Protein AF-A0A7C2TSN5-F1 (afdb_monomer_lite)

Sequence (130 aa):
MASEKLATAYLLKGRTDIKYVRSTPQTLTRYLLYLSRNKRLQEIMGMVAMPLRSHIQQILPLAYEIEKLAPALAGDGPNPEYPWEAPKGIFNVPVTHEFTVVKVLRQPQGHNFIKLIRLALKNFDVLHTK

Secondary structure (DSSP, 8-state):
-HHHHHHHHHHHHTT--HHHHHH-S-HHHHHHHHHTT-HHHHHHHT--HHHHHHHHHHHHHHHHHHHHTSHHHHTTS--SSS-EEETTTEEE-GGG---HHHHHHTSHHHHHHHHHHHHHHHTHHHHH--

Structure (mmCIF, N/CA/C/O backbone):
data_AF-A0A7C2TSN5-F1
#
_entry.id   AF-A0A7C2TSN5-F1
#
loop_
_atom_site.group_PDB
_atom_site.id
_atom_site.type_symbol
_atom_site.label_atom_id
_atom_site.label_alt_id
_atom_site.label_comp_id
_atom_site.label_asym_id
_atom_site.label_entity_id
_atom_site.label_seq_id
_atom_site.pdbx_PDB_ins_code
_atom_site.Cartn_x
_atom_site.Cartn_y
_atom_site.Cartn_z
_atom_site.occupancy
_atom_site.B_iso_or_equiv
_atom_site.auth_seq_id
_atom_site.auth_comp_id
_atom_site.auth_asym_id
_atom_site.auth_atom_id
_atom_site.pdbx_PDB_model_num
ATOM 1 N N . MET A 1 1 ? -2.987 -3.455 -10.666 1.00 75.75 1 MET A N 1
ATOM 2 C CA . MET A 1 1 ? -2.352 -4.469 -9.772 1.00 75.75 1 MET A CA 1
ATOM 3 C C . MET A 1 1 ? -3.327 -5.090 -8.762 1.00 75.75 1 MET A C 1
ATOM 5 O O . MET A 1 1 ? -4.426 -4.577 -8.597 1.00 75.75 1 MET A O 1
ATOM 9 N N . ALA A 1 2 ? -2.972 -6.184 -8.066 1.00 79.69 2 ALA A N 1
ATOM 10 C CA . ALA A 1 2 ? -3.851 -6.824 -7.063 1.00 79.69 2 ALA A CA 1
ATOM 11 C C . ALA A 1 2 ? -4.150 -5.929 -5.838 1.00 79.69 2 ALA A C 1
ATOM 13 O O . ALA A 1 2 ? -5.296 -5.842 -5.402 1.00 79.69 2 ALA A O 1
ATOM 14 N N . SER A 1 3 ? -3.144 -5.220 -5.317 1.00 80.44 3 SER A N 1
ATOM 15 C CA . SER A 1 3 ? -3.290 -4.271 -4.199 1.00 80.44 3 SER A CA 1
ATOM 16 C C . SER A 1 3 ? -4.182 -3.073 -4.548 1.00 80.44 3 SER A C 1
ATOM 18 O O . SER A 1 3 ? -5.009 -2.648 -3.748 1.00 80.44 3 SER A O 1
ATOM 20 N N . GLU A 1 4 ? -4.068 -2.572 -5.773 1.00 82.31 4 GLU A N 1
ATOM 21 C CA . GLU A 1 4 ? -4.907 -1.505 -6.321 1.00 82.31 4 GLU A CA 1
ATOM 22 C C . GLU A 1 4 ? -6.362 -1.954 -6.532 1.00 82.31 4 GLU A C 1
ATOM 24 O O . GLU A 1 4 ? -7.293 -1.220 -6.198 1.00 82.31 4 GLU A O 1
ATOM 29 N N . LYS A 1 5 ? -6.579 -3.188 -7.019 1.00 84.69 5 LYS A N 1
ATOM 30 C CA . LYS A 1 5 ? -7.920 -3.790 -7.131 1.00 84.69 5 LYS A CA 1
ATOM 31 C C . LYS A 1 5 ? -8.585 -3.920 -5.757 1.00 84.69 5 LYS A C 1
ATOM 33 O O . LYS A 1 5 ? -9.751 -3.562 -5.620 1.00 84.69 5 LYS A O 1
ATOM 38 N N . LEU A 1 6 ? -7.838 -4.363 -4.739 1.00 83.62 6 LEU A N 1
ATOM 39 C CA . LEU A 1 6 ? -8.310 -4.424 -3.350 1.00 83.62 6 LEU A CA 1
ATOM 40 C C . LEU A 1 6 ? -8.740 -3.043 -2.840 1.00 83.62 6 LEU A C 1
ATOM 42 O O . LEU A 1 6 ? -9.846 -2.882 -2.328 1.00 83.62 6 LEU A O 1
ATOM 46 N N . ALA A 1 7 ? -7.869 -2.047 -2.994 1.00 85.31 7 ALA A N 1
ATOM 47 C CA . ALA A 1 7 ? -8.121 -0.692 -2.525 1.00 85.31 7 ALA A CA 1
ATOM 48 C C . ALA A 1 7 ? -9.316 -0.043 -3.241 1.00 85.31 7 ALA A C 1
ATOM 50 O O . ALA A 1 7 ? -10.187 0.545 -2.602 1.00 85.31 7 ALA A O 1
ATOM 51 N N . THR A 1 8 ? -9.402 -0.221 -4.559 1.00 85.44 8 THR A N 1
ATOM 52 C CA . THR A 1 8 ? -10.530 0.219 -5.389 1.00 85.44 8 THR A CA 1
ATOM 53 C C . THR A 1 8 ? -11.837 -0.427 -4.937 1.00 85.44 8 THR A C 1
ATOM 55 O O . THR A 1 8 ? -12.811 0.280 -4.677 1.00 85.44 8 THR A O 1
ATOM 58 N N . ALA A 1 9 ? -11.860 -1.755 -4.773 1.00 85.75 9 ALA A N 1
ATOM 59 C CA . ALA A 1 9 ? -13.033 -2.468 -4.274 1.00 85.75 9 ALA A CA 1
ATOM 60 C C . ALA A 1 9 ? -13.451 -1.948 -2.893 1.00 85.75 9 ALA A C 1
ATOM 62 O O . ALA A 1 9 ? -14.643 -1.765 -2.630 1.00 85.75 9 ALA A O 1
ATOM 63 N N . TYR A 1 10 ? -12.473 -1.637 -2.033 1.00 83.88 10 TYR A N 1
ATOM 64 C CA . TYR A 1 10 ? -12.755 -1.078 -0.723 1.00 83.88 10 TYR A CA 1
ATOM 65 C C . TYR A 1 10 ? -13.428 0.295 -0.810 1.00 83.88 10 TYR A C 1
ATOM 67 O O . TYR A 1 10 ? -14.477 0.511 -0.200 1.00 83.88 10 TYR A O 1
ATOM 75 N N . LEU A 1 11 ? -12.867 1.216 -1.589 1.00 82.88 11 LEU A N 1
ATOM 76 C CA . LEU A 1 11 ? -13.409 2.569 -1.725 1.00 82.88 11 LEU A CA 1
ATOM 77 C C . LEU A 1 11 ? -14.817 2.565 -2.339 1.00 82.88 11 LEU A C 1
ATOM 79 O O . LEU A 1 11 ? -15.697 3.277 -1.847 1.00 82.88 11 LEU A O 1
ATOM 83 N N . LEU A 1 12 ? -15.057 1.725 -3.350 1.00 85.44 12 LEU A N 1
ATOM 84 C CA . LEU A 1 12 ? -16.363 1.605 -4.005 1.00 85.44 12 LEU A CA 1
ATOM 85 C C . LEU A 1 12 ? -17.435 1.041 -3.063 1.00 85.44 12 LEU A C 1
ATOM 87 O O . LEU A 1 12 ? -18.533 1.592 -2.982 1.00 85.44 12 LEU A O 1
ATOM 91 N N . LYS A 1 13 ? -17.118 0.000 -2.281 1.00 83.12 13 LYS A N 1
ATOM 92 C CA . LYS A 1 13 ? -18.056 -0.557 -1.287 1.00 83.12 13 LYS A CA 1
ATOM 93 C C . LYS A 1 13 ? -18.362 0.440 -0.157 1.00 83.12 13 LYS A C 1
ATOM 95 O O . LYS A 1 13 ? -19.466 0.441 0.379 1.00 83.12 13 LYS A O 1
ATOM 100 N N . GLY A 1 14 ? -17.442 1.364 0.133 1.00 73.94 14 GLY A N 1
ATOM 101 C CA . GLY A 1 14 ? -17.657 2.512 1.023 1.00 73.94 14 GLY A CA 1
ATOM 102 C C . GLY A 1 14 ? -18.560 3.627 0.466 1.00 73.94 14 GLY A C 1
ATOM 103 O O . GLY A 1 14 ? -18.693 4.657 1.124 1.00 73.94 14 GLY A O 1
ATOM 104 N N . ARG A 1 15 ? -19.182 3.439 -0.711 1.00 75.56 15 ARG A N 1
ATOM 105 C CA . ARG A 1 15 ? -19.979 4.438 -1.456 1.00 75.56 15 ARG A CA 1
ATOM 106 C C . ARG A 1 15 ? -19.179 5.650 -1.947 1.00 75.56 15 ARG A C 1
ATOM 108 O O . ARG A 1 15 ? -19.748 6.721 -2.146 1.00 75.56 15 ARG A O 1
ATOM 115 N N . THR A 1 16 ? -17.872 5.494 -2.158 1.00 78.62 16 THR A N 1
ATOM 116 C CA . THR A 1 16 ? -17.097 6.510 -2.884 1.00 78.62 16 THR A CA 1
ATOM 117 C C . THR A 1 16 ? -17.547 6.519 -4.344 1.00 78.62 16 THR A C 1
ATOM 119 O O . THR A 1 16 ? -17.738 5.455 -4.933 1.00 78.62 16 THR A O 1
ATOM 122 N N . ASP A 1 17 ? -17.708 7.705 -4.933 1.00 83.25 17 ASP A N 1
ATOM 123 C CA . ASP A 1 17 ? -18.103 7.850 -6.335 1.00 83.25 17 ASP A CA 1
ATOM 124 C C . ASP A 1 17 ? -17.112 7.127 -7.271 1.00 83.25 17 ASP A C 1
ATOM 126 O O . ASP A 1 17 ? -15.895 7.297 -7.175 1.00 83.25 17 ASP A O 1
ATOM 130 N N . ILE A 1 18 ? -17.630 6.314 -8.196 1.00 82.56 18 ILE A N 1
ATOM 131 C CA . ILE A 1 18 ? -16.813 5.524 -9.126 1.00 82.56 18 ILE A CA 1
ATOM 132 C C . ILE A 1 18 ? -15.972 6.385 -10.073 1.00 82.56 18 ILE A C 1
ATOM 134 O O . ILE A 1 18 ? -14.849 6.001 -10.406 1.00 82.56 18 ILE A O 1
ATOM 138 N N . LYS A 1 19 ? -16.477 7.552 -10.493 1.00 82.25 19 LYS A N 1
ATOM 139 C CA . LYS A 1 19 ? -15.723 8.514 -11.304 1.00 82.25 19 LYS A CA 1
ATOM 140 C C . LYS A 1 19 ? -14.551 9.052 -10.499 1.00 82.25 19 LYS A C 1
ATOM 142 O O . LYS A 1 19 ? -13.453 9.125 -11.034 1.00 82.25 19 LYS A O 1
ATOM 147 N N . TYR A 1 20 ? -14.769 9.335 -9.214 1.00 78.75 20 TYR A N 1
ATOM 148 C CA . TYR A 1 20 ? -13.716 9.781 -8.306 1.00 78.75 20 TYR A CA 1
ATOM 149 C C . TYR A 1 20 ? -12.650 8.703 -8.075 1.00 78.75 20 TYR A C 1
ATOM 151 O O . TYR A 1 20 ? -11.460 8.993 -8.148 1.00 78.75 20 TYR A O 1
ATOM 159 N N . VAL A 1 21 ? -13.044 7.447 -7.842 1.00 79.75 21 VAL A N 1
ATOM 160 C CA . VAL A 1 21 ? -12.078 6.348 -7.655 1.00 79.75 21 VAL A CA 1
ATOM 161 C C . VAL A 1 21 ? -11.258 6.105 -8.925 1.00 79.75 21 VAL A C 1
ATOM 163 O O . VAL A 1 21 ? -10.060 5.865 -8.829 1.00 79.75 21 VAL A O 1
ATOM 166 N N . ARG A 1 22 ? -11.871 6.214 -10.112 1.00 76.00 22 ARG A N 1
ATOM 167 C CA . ARG A 1 22 ? -11.178 6.053 -11.402 1.00 76.00 22 ARG A CA 1
ATOM 168 C C . ARG A 1 22 ? -10.234 7.199 -11.744 1.00 76.00 22 ARG A C 1
ATOM 170 O O . ARG A 1 22 ? -9.186 6.952 -12.325 1.00 76.00 22 ARG A O 1
ATOM 177 N N . SER A 1 23 ? -10.616 8.437 -11.439 1.00 73.75 23 SER A N 1
ATOM 178 C CA . SER A 1 23 ? -9.801 9.613 -11.759 1.00 73.75 23 SER A CA 1
ATOM 179 C C . SER A 1 23 ? -8.685 9.857 -10.753 1.00 73.75 23 SER A C 1
ATOM 181 O O . SER A 1 23 ? -7.828 10.707 -10.993 1.00 73.75 23 SER A O 1
ATOM 183 N N . THR A 1 24 ? -8.693 9.142 -9.625 1.00 71.44 24 THR A N 1
ATOM 184 C CA . THR A 1 24 ? -7.713 9.372 -8.581 1.00 71.44 24 THR A CA 1
ATOM 185 C C . THR A 1 24 ? -6.617 8.310 -8.583 1.00 71.44 24 THR A C 1
ATOM 187 O O . THR A 1 24 ? -6.878 7.170 -8.191 1.00 71.44 24 THR A O 1
ATOM 190 N N . PRO A 1 25 ? -5.367 8.682 -8.907 1.00 70.06 25 PRO A N 1
ATOM 191 C CA . PRO A 1 25 ? -4.242 7.829 -8.579 1.00 70.06 25 PRO A CA 1
ATOM 192 C C . PRO A 1 25 ? -4.122 7.682 -7.056 1.00 70.06 25 PRO A C 1
ATOM 194 O O . PRO A 1 25 ? -4.632 8.494 -6.285 1.00 70.06 25 PRO A O 1
ATOM 197 N N . GLN A 1 26 ? -3.380 6.680 -6.609 1.00 78.62 26 GLN A N 1
ATOM 198 C CA . GLN A 1 26 ? -3.053 6.479 -5.196 1.00 78.62 26 GLN A CA 1
ATOM 199 C C . GLN A 1 26 ? -4.142 5.817 -4.320 1.00 78.62 26 GLN A C 1
ATOM 201 O O . GLN A 1 26 ? -4.308 6.143 -3.136 1.00 78.62 26 GLN A O 1
ATOM 206 N N . THR A 1 27 ? -4.936 4.907 -4.892 1.00 85.25 27 THR A N 1
ATOM 207 C CA . THR A 1 27 ? -6.021 4.209 -4.185 1.00 85.25 27 THR A CA 1
ATOM 208 C C . THR A 1 27 ? -5.534 3.365 -3.004 1.00 85.25 27 THR A C 1
ATOM 210 O O . THR A 1 27 ? -6.183 3.385 -1.955 1.00 85.25 27 THR A O 1
ATOM 213 N N . LEU A 1 28 ? -4.394 2.677 -3.105 1.00 89.19 28 LEU A N 1
ATOM 214 C CA . LEU A 1 28 ? -3.808 1.861 -2.036 1.00 89.19 28 LEU A CA 1
ATOM 215 C C . LEU A 1 28 ? -3.382 2.709 -0.839 1.00 89.19 28 LEU A C 1
ATOM 217 O O . LEU A 1 28 ? -3.755 2.404 0.295 1.00 89.19 28 LEU A O 1
ATOM 221 N N . THR A 1 29 ? -2.639 3.789 -1.075 1.00 91.25 29 THR A N 1
ATOM 222 C CA . THR A 1 29 ? -2.188 4.687 -0.001 1.00 91.25 29 THR A CA 1
ATOM 223 C C . THR A 1 29 ? -3.384 5.274 0.755 1.00 91.25 29 THR A C 1
ATOM 225 O O . THR A 1 29 ? -3.426 5.276 1.988 1.00 91.25 29 THR A O 1
ATOM 228 N N . ARG A 1 30 ? -4.421 5.699 0.023 1.00 87.94 30 ARG A N 1
ATOM 229 C CA . ARG A 1 30 ? -5.677 6.197 0.605 1.00 87.94 30 ARG A CA 1
ATOM 230 C C . ARG A 1 30 ? -6.405 5.134 1.402 1.00 87.94 30 ARG A C 1
ATOM 232 O O . ARG A 1 30 ? -6.864 5.410 2.507 1.00 87.94 30 ARG A O 1
ATOM 239 N N . TYR A 1 31 ? -6.493 3.924 0.863 1.00 89.62 31 TYR A N 1
ATOM 240 C CA . TYR A 1 31 ? -7.105 2.805 1.558 1.00 89.62 31 TYR A CA 1
ATOM 241 C C . TYR A 1 31 ? -6.442 2.557 2.922 1.00 89.62 31 TYR A C 1
ATOM 243 O O . TYR A 1 31 ? -7.134 2.479 3.938 1.00 89.62 31 TYR A O 1
ATOM 251 N N . LEU A 1 32 ? -5.109 2.542 2.979 1.00 92.19 32 LEU A N 1
ATOM 252 C CA . LEU A 1 32 ? -4.376 2.405 4.239 1.00 92.19 32 LEU A CA 1
ATOM 253 C C . LEU A 1 32 ? -4.649 3.570 5.202 1.00 92.19 32 LEU A C 1
ATOM 255 O O . LEU A 1 32 ? -4.864 3.353 6.395 1.00 92.19 32 LEU A O 1
ATOM 259 N N . LEU A 1 33 ? -4.718 4.805 4.699 1.00 91.38 33 LEU A N 1
ATOM 260 C CA . LEU A 1 33 ? -5.100 5.961 5.513 1.00 91.38 33 LEU A CA 1
ATOM 261 C C . LEU A 1 33 ? -6.513 5.821 6.098 1.00 91.38 33 LEU A C 1
ATOM 263 O O . LEU A 1 33 ? -6.711 6.157 7.267 1.00 91.38 33 LEU A O 1
ATOM 267 N N . TYR A 1 34 ? -7.477 5.283 5.347 1.00 89.75 34 TYR A N 1
ATOM 268 C CA . TYR A 1 34 ? -8.807 4.971 5.882 1.00 89.75 34 TYR A CA 1
ATOM 269 C C . TYR A 1 34 ? -8.746 3.897 6.970 1.00 89.75 34 TYR A C 1
ATOM 271 O O . TYR A 1 34 ? -9.330 4.075 8.042 1.00 89.75 34 TYR A O 1
ATOM 279 N N . LEU A 1 35 ? -7.992 2.819 6.738 1.00 91.00 35 LEU A N 1
ATOM 280 C CA . LEU A 1 35 ? -7.785 1.763 7.727 1.00 91.00 35 LEU A CA 1
ATOM 281 C C . LEU A 1 35 ? -7.179 2.288 9.035 1.00 91.00 35 LEU A C 1
ATOM 283 O O . LEU A 1 35 ? -7.548 1.811 10.103 1.00 91.00 35 LEU A O 1
ATOM 287 N N . SER A 1 36 ? -6.339 3.327 8.984 1.00 92.75 36 SER A N 1
ATOM 288 C CA . SER A 1 36 ? -5.719 3.916 10.184 1.00 92.75 36 SER A CA 1
ATOM 289 C C . SER A 1 36 ? -6.701 4.484 11.207 1.00 92.75 36 SER A C 1
ATOM 291 O O . SER A 1 36 ? -6.331 4.716 12.355 1.00 92.75 36 SER A O 1
ATOM 293 N N . ARG A 1 37 ? -7.956 4.694 10.801 1.00 91.06 37 ARG A N 1
ATOM 294 C CA . ARG A 1 37 ? -9.040 5.206 11.646 1.00 91.06 37 ARG A CA 1
ATOM 295 C C . ARG A 1 37 ? -10.132 4.162 11.894 1.00 91.06 37 ARG A C 1
ATOM 297 O O . ARG A 1 37 ? -11.127 4.468 12.545 1.00 91.06 37 ARG A O 1
ATOM 304 N N . ASN A 1 38 ? -9.977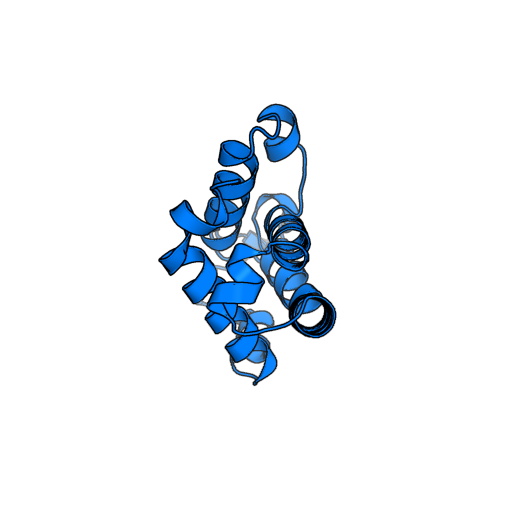 2.944 11.376 1.00 91.31 38 ASN A N 1
ATOM 305 C CA . ASN A 1 38 ? -11.002 1.910 11.430 1.00 91.31 38 ASN A CA 1
ATOM 306 C C . ASN A 1 38 ? -11.023 1.236 12.818 1.00 91.31 38 ASN A C 1
ATOM 308 O O . ASN A 1 38 ? -10.018 0.680 13.260 1.00 91.31 38 ASN A O 1
ATOM 312 N N . LYS A 1 39 ? -12.168 1.290 13.515 1.00 92.44 39 LYS A N 1
ATOM 313 C CA . LYS A 1 39 ? -12.340 0.688 14.851 1.00 92.44 39 LYS A CA 1
ATOM 314 C C . LYS A 1 39 ? -12.309 -0.843 14.824 1.00 92.44 39 LYS A C 1
ATOM 316 O O . LYS A 1 39 ? -11.708 -1.449 15.699 1.00 92.44 39 LYS A O 1
ATOM 321 N N . ARG A 1 40 ? -12.870 -1.475 13.790 1.00 92.69 40 ARG A N 1
ATOM 322 C CA . ARG A 1 40 ? -12.798 -2.935 13.622 1.00 92.69 40 ARG A CA 1
ATOM 323 C C . ARG A 1 40 ? -11.364 -3.398 13.431 1.00 92.69 40 ARG A C 1
ATOM 325 O O . ARG A 1 40 ? -10.965 -4.409 13.992 1.00 92.69 40 ARG A O 1
ATOM 332 N N . LEU A 1 41 ? -10.563 -2.639 12.686 1.00 93.12 41 LEU A N 1
ATOM 333 C CA . LEU A 1 41 ? -9.145 -2.953 12.545 1.00 93.12 41 LEU A CA 1
ATOM 334 C C . LEU A 1 41 ? -8.397 -2.834 13.881 1.00 93.12 41 LEU A C 1
ATOM 336 O O . LEU A 1 41 ? -7.561 -3.684 14.173 1.00 93.12 41 LEU A O 1
ATOM 340 N N . GLN A 1 42 ? -8.721 -1.823 14.697 1.00 93.88 42 GLN A N 1
ATOM 341 C CA . GLN A 1 42 ? -8.197 -1.688 16.064 1.00 93.88 42 GLN A CA 1
ATOM 342 C C . GLN A 1 42 ? -8.521 -2.925 16.911 1.00 93.88 42 GLN A C 1
ATOM 344 O O . GLN A 1 42 ? -7.613 -3.505 17.502 1.00 93.88 42 GLN A O 1
ATOM 349 N N . GLU A 1 43 ? -9.781 -3.374 16.898 1.00 93.88 43 GLU A N 1
ATOM 350 C CA . GLU A 1 43 ? -10.240 -4.587 17.591 1.00 93.88 43 GLU A CA 1
ATOM 351 C C . GLU A 1 43 ? -9.483 -5.837 17.113 1.00 93.88 43 GLU A C 1
ATOM 353 O O . GLU A 1 43 ? -8.916 -6.565 17.923 1.00 93.88 43 GLU A O 1
ATOM 358 N N . ILE A 1 44 ? -9.406 -6.057 15.795 1.00 93.56 44 ILE A N 1
ATOM 359 C CA . ILE A 1 44 ? -8.754 -7.238 15.202 1.00 93.56 44 ILE A CA 1
ATOM 360 C C . ILE A 1 44 ? -7.252 -7.268 15.513 1.00 93.56 44 ILE A C 1
ATOM 362 O O . ILE A 1 44 ? -6.681 -8.337 15.729 1.00 93.56 44 ILE A O 1
ATOM 366 N N . MET A 1 45 ? -6.591 -6.109 15.504 1.00 93.25 45 MET A N 1
ATOM 367 C CA . MET A 1 45 ? -5.157 -6.014 15.780 1.00 93.25 45 MET A CA 1
ATOM 368 C C . MET A 1 45 ? -4.835 -5.924 17.276 1.00 93.25 45 MET A C 1
ATOM 370 O O . MET A 1 45 ? -3.656 -5.967 17.626 1.00 93.25 45 MET A O 1
ATOM 374 N N . GLY A 1 46 ? -5.839 -5.775 18.148 1.00 94.62 46 GLY A N 1
ATOM 375 C CA . GLY A 1 46 ? -5.631 -5.493 19.569 1.00 94.62 46 GLY A CA 1
ATOM 376 C C . GLY A 1 46 ? -4.866 -4.185 19.804 1.00 94.62 46 GLY A C 1
ATOM 377 O O . GLY A 1 46 ? -4.086 -4.082 20.746 1.00 94.62 46 GLY A O 1
ATOM 378 N N . MET A 1 47 ? -5.030 -3.200 18.915 1.00 94.31 47 MET A N 1
ATOM 379 C CA . MET A 1 47 ? -4.295 -1.934 18.942 1.00 94.31 47 MET A CA 1
ATOM 380 C C . MET A 1 47 ? -5.227 -0.771 19.246 1.00 94.31 47 MET A C 1
ATOM 382 O O . MET A 1 47 ? -6.294 -0.654 18.654 1.00 94.31 47 MET A O 1
ATOM 386 N N . VAL A 1 48 ? -4.780 0.159 20.089 1.00 94.44 48 VAL A N 1
ATOM 387 C CA . VAL A 1 48 ? -5.460 1.453 20.245 1.00 94.44 48 VAL A CA 1
ATOM 388 C C . VAL A 1 48 ? -5.163 2.371 19.046 1.00 94.44 48 VAL A C 1
ATOM 390 O O . VAL A 1 48 ? -4.227 2.138 18.274 1.00 94.44 48 VAL A O 1
ATOM 393 N N . ALA A 1 49 ? -5.963 3.426 18.868 1.00 92.75 49 ALA A N 1
ATOM 394 C CA . ALA A 1 49 ? -5.947 4.262 17.663 1.00 92.75 49 ALA A CA 1
ATOM 395 C C . ALA A 1 49 ? -4.567 4.851 17.304 1.00 92.75 49 ALA A C 1
ATOM 397 O O . ALA A 1 49 ? -4.173 4.841 16.137 1.00 92.75 49 ALA A O 1
ATOM 398 N N . MET A 1 50 ? -3.816 5.358 18.288 1.00 95.50 50 MET A N 1
ATOM 399 C CA . MET A 1 50 ? -2.526 6.018 18.038 1.00 95.50 50 MET A CA 1
ATOM 400 C C . MET A 1 50 ? -1.425 5.046 17.569 1.00 95.50 50 MET A C 1
ATOM 402 O O . MET A 1 50 ? -0.814 5.323 16.534 1.00 95.50 50 MET A O 1
ATOM 406 N N . PRO A 1 51 ? -1.189 3.894 18.229 1.00 95.00 51 PRO A N 1
ATOM 407 C CA . PRO A 1 51 ? -0.308 2.847 17.719 1.00 95.00 51 PRO A CA 1
ATOM 408 C C . PRO A 1 51 ? -0.706 2.325 16.341 1.00 95.00 51 PRO A C 1
ATOM 410 O O . PRO A 1 51 ? 0.172 2.182 15.495 1.00 95.00 51 PRO A O 1
ATOM 413 N N . LEU A 1 52 ? -2.002 2.114 16.071 1.00 94.62 52 LEU A N 1
ATOM 414 C CA . LEU A 1 52 ? -2.452 1.696 14.738 1.00 94.62 52 LEU A CA 1
ATOM 415 C C . LEU A 1 52 ? -2.094 2.743 13.677 1.00 94.62 52 LEU A C 1
ATOM 417 O O . LEU A 1 52 ? -1.568 2.412 12.613 1.00 94.62 52 LEU A O 1
ATOM 421 N N . ARG A 1 53 ? -2.345 4.023 13.971 1.00 94.94 53 ARG A N 1
ATOM 422 C CA . ARG A 1 53 ? -1.991 5.119 13.070 1.00 94.94 53 ARG A CA 1
ATOM 423 C C . ARG A 1 53 ? -0.487 5.171 12.829 1.00 94.94 53 ARG A C 1
ATOM 425 O O . ARG A 1 53 ? -0.087 5.274 11.676 1.00 94.94 53 ARG A O 1
ATOM 432 N N . SER A 1 54 ? 0.329 5.067 13.877 1.00 94.50 54 SER A N 1
ATOM 433 C CA . SE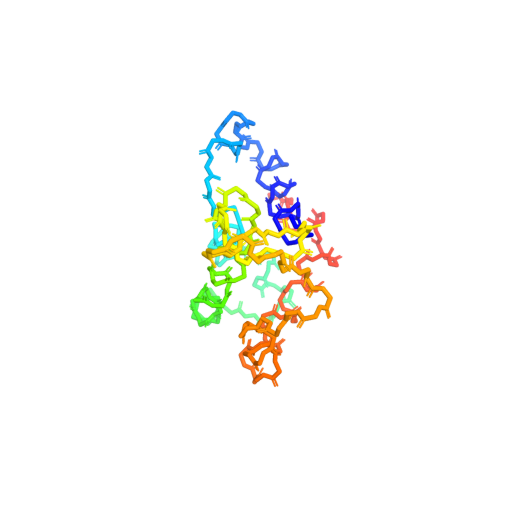R A 1 54 ? 1.793 5.037 13.763 1.00 94.50 54 SER A CA 1
ATOM 434 C C . SER A 1 54 ? 2.270 3.853 12.915 1.00 94.50 54 SER A C 1
ATOM 436 O O . SER A 1 54 ? 3.038 4.033 11.973 1.00 94.50 54 SER A O 1
ATOM 438 N N . HIS A 1 55 ? 1.724 2.661 13.170 1.00 93.62 55 HIS A N 1
ATOM 439 C CA . HIS A 1 55 ? 2.018 1.451 12.406 1.00 93.62 55 HIS A CA 1
ATOM 440 C C . HIS A 1 55 ? 1.708 1.624 10.915 1.00 93.62 55 HIS A C 1
ATOM 442 O O . HIS A 1 55 ? 2.526 1.282 10.064 1.00 93.62 55 HIS A O 1
ATOM 448 N N . ILE A 1 56 ? 0.553 2.211 10.586 1.00 94.94 56 ILE A N 1
ATOM 449 C CA . ILE A 1 56 ? 0.189 2.480 9.194 1.00 94.94 56 ILE A CA 1
A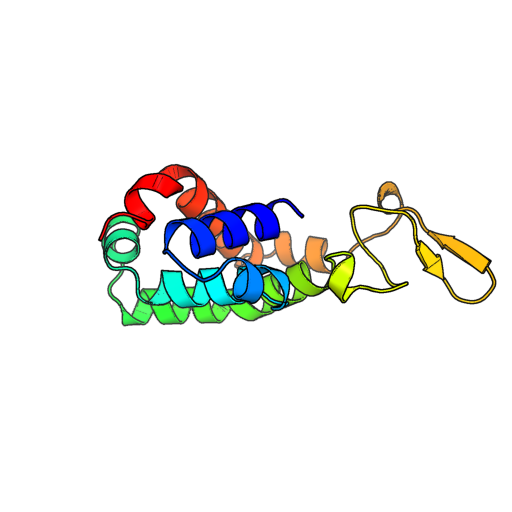TOM 450 C C . ILE A 1 56 ? 1.084 3.560 8.579 1.00 94.94 56 ILE A C 1
ATOM 452 O O . ILE A 1 56 ? 1.546 3.384 7.458 1.00 94.94 56 ILE A O 1
ATOM 456 N N . GLN A 1 57 ? 1.395 4.643 9.296 1.00 94.50 57 GLN A N 1
ATOM 457 C CA . GLN A 1 57 ? 2.297 5.688 8.791 1.00 94.50 57 GLN A CA 1
ATOM 458 C C . GLN A 1 57 ? 3.679 5.135 8.422 1.00 94.50 57 GLN A C 1
ATOM 460 O O . GLN A 1 57 ? 4.244 5.537 7.410 1.00 94.50 57 GLN A O 1
ATOM 465 N N . GLN A 1 58 ? 4.186 4.157 9.177 1.00 93.12 58 GLN A N 1
ATOM 466 C CA . GLN A 1 58 ? 5.456 3.500 8.868 1.00 93.12 58 GLN A CA 1
ATOM 467 C C . GLN A 1 58 ? 5.427 2.723 7.548 1.00 93.12 58 GLN A C 1
ATOM 469 O O . GLN A 1 58 ? 6.460 2.615 6.901 1.00 93.12 58 GLN A O 1
ATOM 474 N N . ILE A 1 59 ? 4.288 2.179 7.115 1.00 93.69 59 ILE A N 1
ATOM 475 C CA . ILE A 1 59 ? 4.203 1.380 5.878 1.00 93.69 59 ILE A CA 1
ATOM 476 C C . ILE A 1 59 ? 3.757 2.190 4.651 1.00 93.69 59 ILE A C 1
ATOM 478 O O . ILE A 1 59 ? 3.882 1.694 3.532 1.00 93.69 59 ILE A O 1
ATOM 482 N N . LEU A 1 60 ? 3.252 3.419 4.830 1.00 93.44 60 LEU A N 1
ATOM 483 C CA . LEU A 1 60 ? 2.781 4.258 3.720 1.00 93.44 60 LEU A CA 1
ATOM 484 C C . LEU A 1 60 ? 3.853 4.530 2.653 1.00 93.44 60 LEU A C 1
ATOM 486 O O . LEU A 1 60 ? 3.503 4.429 1.479 1.00 93.44 60 LEU A O 1
ATOM 490 N N . PRO A 1 61 ? 5.131 4.813 2.989 1.00 93.06 61 PRO A N 1
ATOM 491 C CA . PRO A 1 61 ? 6.154 5.015 1.964 1.00 93.06 61 PRO A CA 1
ATOM 492 C C . PRO A 1 61 ? 6.303 3.800 1.042 1.00 93.06 61 PRO A C 1
ATOM 494 O O . PRO A 1 61 ? 6.356 3.945 -0.172 1.00 93.06 61 PRO A O 1
ATOM 497 N N . LEU A 1 62 ? 6.279 2.587 1.603 1.00 93.62 62 LEU A N 1
ATOM 498 C CA . LEU A 1 62 ? 6.333 1.354 0.816 1.00 93.62 62 LEU A CA 1
ATOM 499 C C . LEU A 1 62 ? 5.075 1.170 -0.043 1.00 93.62 62 LEU A C 1
ATOM 501 O O . LEU A 1 62 ? 5.178 0.781 -1.202 1.00 93.62 62 LEU A O 1
ATOM 505 N N . ALA A 1 63 ? 3.893 1.463 0.503 1.00 92.81 63 ALA A N 1
ATOM 506 C CA . ALA A 1 63 ? 2.647 1.402 -0.258 1.00 92.81 63 ALA A CA 1
ATOM 507 C C . ALA A 1 63 ? 2.674 2.348 -1.468 1.00 92.81 63 ALA A C 1
ATOM 509 O O . ALA A 1 63 ? 2.274 1.950 -2.558 1.00 92.81 63 ALA A O 1
ATOM 510 N N . TYR A 1 64 ? 3.204 3.556 -1.279 1.00 92.00 64 TYR A N 1
ATOM 511 C CA . TYR A 1 64 ? 3.373 4.553 -2.329 1.00 92.00 64 TYR A CA 1
ATOM 512 C C . TYR A 1 64 ? 4.352 4.093 -3.419 1.00 92.00 64 TYR A C 1
ATOM 514 O O . TYR A 1 64 ? 4.051 4.219 -4.604 1.00 92.00 64 TYR A O 1
ATOM 522 N N . GLU A 1 65 ? 5.486 3.493 -3.046 1.00 91.88 65 GLU A N 1
ATOM 523 C CA . GLU A 1 65 ? 6.441 2.939 -4.017 1.00 91.88 65 GLU A CA 1
ATOM 524 C C . GLU A 1 65 ? 5.861 1.759 -4.806 1.00 91.88 65 GLU A C 1
ATOM 526 O O . GLU A 1 65 ? 6.055 1.676 -6.014 1.00 91.88 65 GLU A O 1
ATOM 531 N N . ILE A 1 66 ? 5.099 0.871 -4.156 1.00 91.12 66 ILE A N 1
ATOM 532 C CA . ILE A 1 66 ? 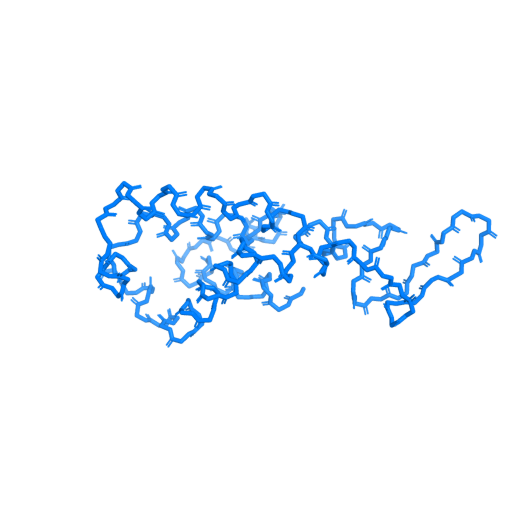4.366 -0.204 -4.847 1.00 91.12 66 ILE A CA 1
ATOM 533 C C . ILE A 1 66 ? 3.379 0.395 -5.848 1.00 91.12 66 ILE A C 1
ATOM 535 O O . ILE A 1 66 ? 3.255 -0.077 -6.970 1.00 91.12 66 ILE A O 1
ATOM 539 N N . GLU A 1 67 ? 2.665 1.434 -5.442 1.00 89.94 67 GLU A N 1
ATOM 540 C CA . GLU A 1 67 ? 1.614 2.054 -6.232 1.00 89.94 67 GLU A CA 1
ATOM 541 C C . GLU A 1 67 ? 2.129 2.770 -7.482 1.00 89.94 67 GLU A C 1
ATOM 543 O O . GLU A 1 67 ? 1.490 2.685 -8.527 1.00 89.94 67 GLU A O 1
ATOM 548 N N . LYS A 1 68 ? 3.317 3.381 -7.422 1.00 90.50 68 LYS A N 1
ATOM 549 C CA . LYS A 1 68 ? 3.994 3.945 -8.603 1.00 90.50 68 LYS A CA 1
ATOM 550 C C . LYS A 1 68 ? 4.256 2.925 -9.710 1.00 90.50 68 LYS A C 1
ATOM 552 O O . LYS A 1 68 ? 4.400 3.323 -10.858 1.00 90.50 68 LYS A O 1
ATOM 557 N N . LEU A 1 69 ? 4.308 1.635 -9.378 1.00 90.50 69 LEU A N 1
ATOM 558 C CA . LEU A 1 69 ? 4.492 0.568 -10.359 1.00 90.50 69 LEU A CA 1
ATOM 559 C C . LEU A 1 69 ? 3.212 0.258 -11.148 1.00 90.50 69 LEU A C 1
ATOM 561 O O . LEU A 1 69 ? 3.266 -0.508 -12.106 1.00 90.50 69 LEU A O 1
ATOM 565 N N . ALA A 1 70 ? 2.055 0.805 -10.761 1.00 87.31 70 ALA A N 1
ATOM 566 C CA . ALA A 1 70 ? 0.830 0.633 -11.531 1.00 87.31 70 ALA A CA 1
ATOM 567 C C . ALA A 1 70 ? 1.001 1.244 -12.936 1.00 87.31 70 ALA A C 1
ATOM 569 O O . ALA A 1 70 ? 1.530 2.351 -13.034 1.00 87.31 70 ALA A O 1
ATOM 570 N N . PRO A 1 71 ? 0.510 0.604 -14.016 1.00 85.62 71 PRO A N 1
ATOM 571 C CA . PRO A 1 71 ? 0.694 1.106 -15.384 1.00 85.62 71 PRO A CA 1
ATOM 572 C C . PRO A 1 71 ? 0.270 2.570 -15.578 1.00 85.62 71 PRO A C 1
ATOM 574 O O . PRO A 1 71 ? 0.959 3.340 -16.237 1.00 85.62 71 PRO A O 1
ATOM 577 N N . ALA A 1 72 ? -0.822 2.986 -14.929 1.00 83.88 72 ALA A N 1
ATOM 578 C CA . ALA A 1 72 ? -1.321 4.361 -14.988 1.00 83.88 72 ALA A CA 1
ATOM 579 C C . ALA A 1 72 ? -0.375 5.405 -14.357 1.00 83.88 72 ALA A C 1
ATOM 581 O O . ALA A 1 72 ? -0.517 6.594 -14.627 1.00 83.88 72 ALA A O 1
ATOM 582 N N . LEU A 1 73 ? 0.554 4.976 -13.497 1.00 86.12 73 LEU A N 1
ATOM 583 C CA . LEU A 1 73 ? 1.521 5.830 -12.802 1.00 86.12 73 LEU A CA 1
ATOM 584 C C . LEU A 1 73 ? 2.957 5.642 -13.293 1.00 86.12 73 LEU A C 1
ATOM 586 O O . LEU A 1 73 ? 3.738 6.589 -13.233 1.00 86.12 73 LEU A O 1
ATOM 590 N N . ALA A 1 74 ? 3.295 4.450 -13.780 1.00 86.62 74 ALA A N 1
ATOM 591 C CA . ALA A 1 74 ? 4.613 4.134 -14.308 1.00 86.62 74 ALA A CA 1
ATOM 592 C C . ALA A 1 74 ? 4.870 4.789 -15.676 1.00 86.62 74 ALA A C 1
ATOM 594 O O . ALA A 1 74 ? 6.025 5.059 -16.002 1.00 86.62 74 ALA A O 1
ATOM 595 N N . GLY A 1 75 ? 3.819 5.057 -16.464 1.00 85.31 75 GLY A N 1
ATOM 596 C CA . GLY A 1 75 ? 3.965 5.528 -17.845 1.00 85.31 75 GLY A CA 1
ATOM 597 C C . GLY A 1 75 ? 4.765 4.517 -18.670 1.00 85.31 75 GLY A C 1
ATOM 598 O O . GLY A 1 75 ? 4.481 3.322 -18.610 1.00 85.31 75 GLY A O 1
ATOM 599 N N . ASP A 1 76 ? 5.810 4.984 -19.355 1.00 84.31 76 ASP A N 1
ATOM 600 C CA . ASP A 1 76 ? 6.759 4.134 -20.099 1.00 84.31 76 ASP A CA 1
ATOM 601 C C . ASP A 1 76 ? 7.843 3.498 -19.200 1.00 84.31 76 ASP A C 1
ATOM 603 O O . ASP A 1 76 ? 8.816 2.911 -19.671 1.00 84.31 76 ASP A O 1
ATOM 607 N N . GLY A 1 77 ? 7.717 3.651 -17.882 1.00 87.94 77 GLY A N 1
ATOM 608 C CA . GLY A 1 77 ? 8.646 3.113 -16.900 1.00 87.94 77 GLY A CA 1
ATOM 609 C C . GLY A 1 77 ? 8.350 1.669 -16.473 1.00 87.94 77 GLY A C 1
ATOM 610 O O . GLY A 1 77 ? 7.382 1.039 -16.913 1.00 87.94 77 GLY A O 1
ATOM 611 N N . PRO A 1 78 ? 9.172 1.136 -15.548 1.00 90.88 78 PRO A N 1
ATOM 612 C CA . PRO A 1 78 ? 8.983 -0.198 -14.999 1.00 90.88 78 PRO A CA 1
ATOM 613 C C . PRO A 1 78 ? 7.607 -0.401 -14.372 1.00 90.88 78 PRO A C 1
ATOM 615 O O . PRO A 1 78 ? 7.240 0.267 -13.405 1.00 90.88 78 PRO A O 1
ATOM 618 N N . ASN A 1 79 ? 6.881 -1.393 -14.881 1.00 90.12 79 ASN A N 1
ATOM 619 C CA . ASN A 1 79 ? 5.606 -1.837 -14.336 1.00 90.12 79 ASN A CA 1
ATOM 620 C C . ASN A 1 79 ? 5.554 -3.378 -14.339 1.00 90.12 79 ASN A C 1
ATOM 622 O O . ASN A 1 79 ? 6.183 -4.014 -15.181 1.00 90.12 79 ASN A O 1
ATOM 626 N N . PRO A 1 80 ? 4.847 -4.021 -13.399 1.00 90.50 80 PRO A N 1
ATOM 627 C CA . PRO A 1 80 ? 4.876 -5.468 -13.248 1.00 90.50 80 PRO A CA 1
ATOM 628 C C . PRO A 1 80 ? 3.870 -6.180 -14.163 1.00 90.50 80 PRO A C 1
ATOM 630 O O . PRO A 1 80 ? 3.802 -7.406 -14.126 1.00 90.50 80 PRO A O 1
ATOM 633 N N . GLU A 1 81 ? 3.053 -5.445 -14.927 1.00 88.00 81 GLU A N 1
ATOM 634 C CA . GLU A 1 81 ? 1.946 -6.010 -15.711 1.00 88.00 81 GLU A CA 1
ATOM 635 C C . GLU A 1 81 ? 2.295 -6.186 -17.195 1.00 88.00 81 GLU A C 1
ATOM 637 O O . GLU A 1 81 ? 1.887 -7.180 -17.792 1.00 88.00 81 GLU A O 1
ATOM 642 N N . TYR A 1 82 ? 3.071 -5.271 -17.779 1.00 90.12 82 TYR A N 1
ATOM 643 C CA . TYR A 1 82 ? 3.363 -5.234 -19.211 1.00 90.12 82 TYR A CA 1
ATOM 644 C C . TYR A 1 82 ? 4.843 -4.941 -19.475 1.00 90.12 82 TYR A C 1
ATOM 646 O O . TYR A 1 82 ? 5.478 -4.265 -18.666 1.00 90.12 82 TYR A O 1
ATOM 654 N N . PRO A 1 83 ? 5.404 -5.400 -20.608 1.00 91.31 83 PRO A N 1
ATOM 655 C CA . PRO A 1 83 ? 6.676 -4.892 -21.109 1.00 91.31 83 PRO A CA 1
ATOM 656 C C . PRO A 1 83 ? 6.641 -3.373 -21.308 1.00 91.31 83 PRO A C 1
ATOM 658 O O . PRO A 1 83 ? 5.584 -2.809 -21.588 1.00 91.31 83 PRO A O 1
ATOM 661 N N . TRP A 1 84 ? 7.796 -2.725 -21.202 1.00 91.88 84 TRP A N 1
ATOM 662 C CA . TRP A 1 84 ? 7.943 -1.290 -21.456 1.00 91.88 84 TRP A CA 1
ATOM 663 C C . TRP A 1 84 ? 9.220 -1.005 -22.243 1.00 91.88 84 TRP A C 1
ATOM 665 O O . TRP A 1 84 ? 10.202 -1.754 -22.172 1.00 91.88 84 TRP A O 1
ATOM 675 N N . GLU A 1 85 ? 9.203 0.080 -23.006 1.00 89.88 85 GLU A N 1
ATOM 676 C CA . GLU A 1 85 ? 10.336 0.513 -23.812 1.00 89.88 85 GLU A CA 1
ATOM 677 C C . GLU A 1 85 ? 11.232 1.450 -22.992 1.00 89.88 85 GLU A C 1
ATOM 679 O O . GLU A 1 85 ? 10.802 2.477 -22.478 1.00 89.88 85 GLU A O 1
ATOM 684 N N . ALA A 1 86 ? 12.503 1.088 -22.851 1.00 84.44 86 ALA A N 1
ATOM 685 C CA . ALA A 1 86 ? 13.528 1.960 -22.302 1.00 84.44 86 ALA A CA 1
ATOM 686 C C . ALA A 1 86 ? 14.147 2.831 -23.408 1.00 84.44 86 ALA A C 1
ATOM 688 O O . ALA A 1 86 ? 14.064 2.490 -24.594 1.00 84.44 86 ALA A O 1
ATOM 689 N N . PRO A 1 87 ? 14.841 3.928 -23.041 1.00 83.00 87 PRO A N 1
ATOM 690 C CA . PRO A 1 87 ? 15.543 4.760 -24.007 1.00 83.00 87 PRO A CA 1
ATOM 691 C C . PRO A 1 87 ? 16.412 3.927 -24.955 1.00 83.00 87 PRO A C 1
ATOM 693 O O . PRO A 1 87 ? 17.100 3.004 -24.517 1.00 83.00 87 PRO A O 1
ATOM 696 N N . LYS A 1 88 ? 16.430 4.315 -26.238 1.00 85.12 88 LYS A N 1
ATOM 697 C CA . LYS A 1 88 ? 17.121 3.622 -27.345 1.00 85.12 88 LYS A CA 1
ATOM 698 C C . LYS A 1 88 ? 16.424 2.353 -27.869 1.00 85.12 88 LYS A C 1
ATOM 700 O O . LYS A 1 88 ? 17.090 1.528 -28.488 1.00 85.12 88 LYS A O 1
ATOM 705 N N . GLY A 1 89 ? 15.115 2.199 -27.660 1.00 84.62 89 GLY A N 1
ATOM 706 C CA . GLY A 1 89 ? 14.340 1.108 -28.270 1.00 84.62 89 GLY A CA 1
ATOM 707 C C . GLY A 1 89 ? 14.497 -0.247 -27.586 1.00 84.62 89 GLY A C 1
ATOM 708 O O . GLY A 1 89 ? 14.224 -1.284 -28.188 1.00 84.62 89 GLY A O 1
ATOM 709 N N . ILE A 1 90 ? 14.985 -0.269 -26.342 1.00 87.75 90 ILE A N 1
ATOM 710 C CA . ILE A 1 90 ? 15.217 -1.515 -25.608 1.00 87.75 90 ILE A CA 1
ATOM 711 C C . ILE A 1 90 ? 13.923 -1.922 -24.905 1.00 87.75 90 ILE A C 1
ATOM 713 O O . ILE A 1 90 ? 13.488 -1.255 -23.969 1.00 87.75 90 ILE A O 1
ATOM 717 N N . PHE A 1 91 ? 13.344 -3.055 -25.290 1.00 89.94 91 PHE A N 1
ATOM 718 C CA . PHE A 1 91 ? 12.191 -3.618 -24.590 1.00 89.94 91 PHE A CA 1
ATOM 719 C C . PHE A 1 91 ? 12.621 -4.346 -23.316 1.00 89.94 91 PHE A C 1
ATOM 721 O O . PHE A 1 91 ? 13.408 -5.290 -23.354 1.00 89.94 91 PHE A O 1
ATOM 728 N N . ASN A 1 92 ? 12.067 -3.921 -22.184 1.00 91.38 92 ASN A N 1
ATOM 729 C CA . ASN A 1 92 ? 12.205 -4.605 -20.905 1.00 91.38 92 ASN A CA 1
ATOM 730 C C . ASN A 1 92 ? 10.940 -5.403 -20.619 1.00 91.38 92 ASN A C 1
ATOM 732 O O . ASN A 1 92 ? 9.831 -4.946 -20.893 1.00 91.38 92 ASN A O 1
ATOM 736 N N . VAL A 1 93 ? 11.106 -6.586 -20.032 1.00 93.00 93 VAL A N 1
ATOM 737 C CA . VAL A 1 93 ? 9.990 -7.424 -19.592 1.0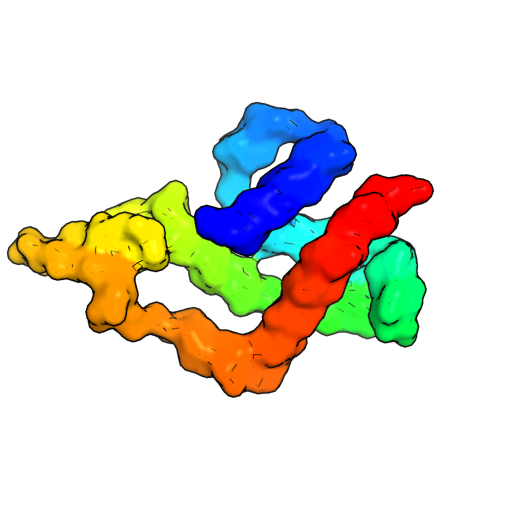0 93.00 93 VAL A CA 1
ATOM 738 C C . VAL A 1 93 ? 9.994 -7.548 -18.065 1.00 93.00 93 VAL A C 1
ATOM 740 O O . VAL A 1 93 ? 11.068 -7.661 -17.468 1.00 93.00 93 VAL A O 1
ATOM 743 N N . PRO A 1 94 ? 8.819 -7.581 -17.408 1.00 92.00 94 PRO A N 1
ATOM 744 C CA . PRO A 1 94 ? 8.742 -7.631 -15.948 1.00 92.00 94 PRO A CA 1
ATOM 745 C C . PRO A 1 94 ? 9.506 -8.805 -15.326 1.00 92.00 94 PRO A C 1
ATOM 747 O O . PRO A 1 94 ? 10.131 -8.651 -14.282 1.00 92.00 94 PRO A O 1
ATOM 750 N N . VAL A 1 95 ? 9.483 -9.974 -15.976 1.00 91.25 95 VAL A N 1
ATOM 751 C CA . VAL A 1 95 ? 10.081 -11.212 -15.447 1.00 91.25 95 VAL A CA 1
ATOM 752 C C . VAL A 1 95 ? 11.607 -11.146 -15.323 1.00 91.25 95 VAL A C 1
ATOM 754 O O . VAL A 1 95 ? 12.176 -11.828 -14.475 1.00 91.25 95 VAL A O 1
ATOM 757 N N . THR A 1 96 ? 12.275 -10.315 -16.128 1.00 90.00 96 THR A N 1
ATOM 758 C CA . THR A 1 96 ? 13.735 -10.130 -16.080 1.00 90.00 96 THR A CA 1
ATOM 759 C C . THR A 1 96 ? 14.148 -8.872 -15.321 1.00 90.00 96 THR A C 1
ATOM 761 O O . THR A 1 96 ? 15.340 -8.627 -15.156 1.00 90.00 96 THR A O 1
ATOM 764 N N . HIS A 1 97 ? 13.193 -8.050 -14.883 1.00 90.25 97 HIS A N 1
ATOM 765 C CA . HIS A 1 97 ? 13.475 -6.789 -14.213 1.00 90.25 97 HIS A CA 1
ATOM 766 C C . HIS A 1 97 ? 13.476 -6.949 -12.690 1.00 90.25 97 HIS A C 1
ATOM 768 O O . HIS A 1 97 ? 12.518 -7.437 -12.089 1.00 90.25 97 HIS A O 1
ATOM 774 N N . GLU A 1 98 ? 14.542 -6.485 -12.038 1.00 91.44 98 GLU A N 1
ATOM 775 C CA . GLU A 1 98 ? 14.629 -6.492 -10.580 1.00 91.44 98 GLU A CA 1
ATOM 776 C C . GLU A 1 98 ? 13.996 -5.224 -9.987 1.00 91.44 98 GLU A C 1
ATOM 778 O O . GLU A 1 98 ? 14.630 -4.177 -9.873 1.00 91.44 98 GLU A O 1
ATOM 783 N N . PHE A 1 99 ? 12.740 -5.322 -9.552 1.00 91.56 99 PHE A N 1
ATOM 784 C CA . PHE A 1 99 ? 12.064 -4.209 -8.886 1.00 91.56 99 PHE A CA 1
ATOM 785 C C . PHE A 1 99 ? 12.661 -3.951 -7.494 1.00 91.56 99 PHE A C 1
ATOM 787 O O . PHE A 1 99 ? 12.565 -4.794 -6.598 1.00 91.56 99 PHE A O 1
ATOM 794 N N . THR A 1 100 ? 13.187 -2.745 -7.256 1.00 90.75 100 THR A N 1
ATOM 795 C CA . THR A 1 100 ? 13.766 -2.335 -5.959 1.00 90.75 100 THR A CA 1
ATOM 796 C C . THR A 1 100 ? 12.813 -2.561 -4.783 1.00 90.75 100 THR A C 1
ATOM 798 O O . THR A 1 100 ? 13.241 -2.947 -3.694 1.00 90.75 100 THR A O 1
ATOM 801 N N . VAL A 1 101 ? 11.503 -2.410 -5.004 1.00 91.06 101 VAL A N 1
ATOM 802 C CA . VAL A 1 101 ? 10.472 -2.632 -3.979 1.00 91.06 101 VAL A CA 1
ATOM 803 C C . VAL A 1 101 ? 10.483 -4.057 -3.416 1.00 91.06 101 VAL A C 1
ATOM 805 O O . VAL A 1 101 ? 10.166 -4.261 -2.246 1.00 91.06 101 VAL A O 1
ATOM 808 N N . VAL A 1 102 ? 10.916 -5.050 -4.204 1.00 90.44 102 VAL A N 1
ATOM 809 C CA . VAL A 1 102 ? 11.036 -6.448 -3.762 1.00 90.44 102 VAL A CA 1
ATOM 810 C C . VAL A 1 102 ? 12.100 -6.581 -2.675 1.00 90.44 102 VAL A C 1
ATOM 812 O O . VAL A 1 102 ? 11.907 -7.336 -1.723 1.00 90.44 102 VAL A O 1
ATOM 815 N N . LYS A 1 103 ? 13.194 -5.811 -2.757 1.00 90.00 103 LYS A N 1
ATOM 816 C CA . LYS A 1 103 ? 14.235 -5.784 -1.716 1.00 90.00 103 LYS A CA 1
ATOM 817 C C . LYS A 1 103 ? 13.671 -5.242 -0.405 1.00 90.00 103 LYS A C 1
ATOM 819 O O . LYS A 1 103 ? 13.919 -5.823 0.647 1.00 90.00 103 LYS A O 1
ATOM 824 N N . VAL A 1 104 ? 12.858 -4.187 -0.472 1.00 89.81 104 VAL A N 1
ATOM 825 C CA . VAL A 1 104 ? 12.200 -3.591 0.704 1.00 89.81 104 VAL A CA 1
ATOM 826 C C . VAL A 1 104 ? 11.148 -4.533 1.296 1.00 89.81 104 VAL A C 1
ATOM 828 O O . VAL A 1 104 ? 11.042 -4.652 2.514 1.00 89.81 104 VAL A O 1
ATOM 831 N N . LEU A 1 105 ? 10.416 -5.273 0.457 1.00 91.50 105 LEU A N 1
ATOM 832 C CA . LEU A 1 105 ? 9.426 -6.255 0.913 1.00 91.50 105 LEU A CA 1
ATOM 833 C C . LEU A 1 105 ? 10.034 -7.401 1.738 1.00 91.50 105 LEU A C 1
ATOM 835 O O . LEU A 1 105 ? 9.331 -7.990 2.557 1.00 91.50 105 LEU A O 1
ATOM 839 N N . ARG A 1 106 ? 11.330 -7.688 1.558 1.00 91.69 106 ARG A N 1
ATOM 840 C CA . ARG A 1 106 ? 12.087 -8.683 2.341 1.00 91.69 106 ARG A CA 1
ATOM 841 C C . ARG A 1 106 ? 12.599 -8.152 3.685 1.00 91.69 106 ARG A C 1
ATOM 843 O O . ARG A 1 106 ? 13.116 -8.926 4.481 1.00 91.69 106 ARG A O 1
ATOM 850 N N . GLN A 1 107 ? 12.478 -6.850 3.940 1.00 92.69 107 GLN A N 1
ATOM 851 C CA . GLN A 1 107 ? 12.857 -6.230 5.211 1.00 92.69 107 GLN A CA 1
ATOM 852 C C . GLN A 1 107 ? 11.705 -6.316 6.232 1.00 92.69 107 GLN A C 1
ATOM 854 O O . GLN A 1 107 ? 10.548 -6.514 5.842 1.00 92.69 107 GLN A O 1
ATOM 859 N N . PRO A 1 108 ? 11.960 -6.094 7.539 1.00 91.38 108 PRO A N 1
ATOM 860 C CA . PRO A 1 108 ? 10.914 -6.136 8.569 1.00 91.38 108 PRO A CA 1
ATOM 861 C C . PRO A 1 108 ? 9.697 -5.238 8.278 1.00 91.38 108 PRO A C 1
ATOM 863 O O . PRO A 1 108 ? 8.554 -5.627 8.519 1.00 91.38 108 PRO A O 1
ATOM 866 N N . GLN A 1 109 ? 9.915 -4.055 7.696 1.00 88.00 109 GLN A N 1
ATOM 867 C CA . GLN A 1 109 ? 8.837 -3.148 7.277 1.00 88.00 109 GLN A CA 1
ATOM 868 C C . GLN A 1 109 ? 7.957 -3.761 6.175 1.00 88.00 109 GLN A C 1
ATOM 870 O O . GLN A 1 109 ? 6.733 -3.630 6.209 1.00 88.00 109 GLN A O 1
ATOM 875 N N . GLY A 1 110 ? 8.569 -4.481 5.233 1.00 92.25 110 GLY A N 1
ATOM 876 C CA . GLY A 1 110 ? 7.875 -5.238 4.197 1.00 92.25 110 GLY A CA 1
ATOM 877 C C . GLY A 1 110 ? 7.003 -6.353 4.766 1.00 92.25 110 GLY A C 1
ATOM 878 O O . GLY A 1 110 ? 5.846 -6.502 4.370 1.00 92.25 110 GLY A O 1
ATOM 879 N N . HIS A 1 111 ? 7.508 -7.077 5.767 1.00 92.00 111 HIS A N 1
ATOM 880 C CA . HIS A 1 111 ? 6.729 -8.093 6.478 1.00 92.00 111 HIS A CA 1
ATOM 881 C C . HIS A 1 111 ? 5.500 -7.489 7.167 1.00 92.00 111 HIS A C 1
ATOM 883 O O . HIS A 1 111 ? 4.405 -8.046 7.064 1.00 92.00 111 HIS A O 1
ATOM 889 N N . ASN A 1 112 ? 5.655 -6.334 7.820 1.00 92.00 112 ASN A N 1
ATOM 890 C CA . ASN A 1 112 ? 4.544 -5.616 8.447 1.00 92.00 112 ASN A CA 1
ATOM 891 C C . ASN A 1 112 ? 3.490 -5.187 7.419 1.00 92.00 112 ASN A C 1
ATOM 893 O O . ASN A 1 112 ? 2.298 -5.414 7.632 1.00 92.00 112 ASN A O 1
ATOM 897 N N . PHE A 1 113 ? 3.923 -4.649 6.277 1.00 93.75 113 PHE A N 1
ATOM 898 C CA . PHE A 1 113 ? 3.031 -4.302 5.173 1.00 93.75 113 PHE A CA 1
ATOM 899 C C . PHE A 1 113 ? 2.251 -5.524 4.663 1.00 93.75 113 PHE A C 1
ATOM 901 O O . PHE A 1 113 ? 1.021 -5.497 4.626 1.00 93.75 113 PHE A O 1
ATOM 908 N N . ILE A 1 114 ? 2.932 -6.630 4.341 1.00 92.81 114 ILE A N 1
ATOM 909 C CA . ILE A 1 114 ? 2.284 -7.859 3.850 1.00 92.81 114 ILE A CA 1
ATOM 910 C C . ILE A 1 114 ? 1.308 -8.415 4.892 1.00 92.81 114 ILE A C 1
ATOM 912 O O . ILE A 1 114 ? 0.203 -8.836 4.541 1.00 92.81 114 ILE A O 1
ATOM 916 N N . LYS A 1 115 ? 1.687 -8.408 6.176 1.00 92.81 115 LYS A N 1
ATOM 917 C CA . LYS A 1 115 ? 0.822 -8.856 7.273 1.00 92.81 115 LYS A CA 1
ATOM 918 C C . LYS A 1 115 ? -0.459 -8.026 7.338 1.00 92.81 115 LYS A C 1
ATOM 920 O O . LYS A 1 115 ? -1.536 -8.614 7.439 1.00 92.81 115 LYS A O 1
ATOM 925 N N . LEU A 1 116 ? -0.360 -6.700 7.225 1.00 92.50 116 LEU A N 1
ATOM 926 C CA . LEU A 1 116 ? -1.534 -5.830 7.210 1.00 92.50 116 LEU A CA 1
ATOM 927 C C . LEU A 1 116 ? -2.424 -6.101 5.992 1.00 92.50 116 LEU A C 1
ATOM 929 O O . LEU A 1 116 ? -3.630 -6.252 6.157 1.00 92.50 116 LEU A O 1
ATOM 933 N N . ILE A 1 117 ? -1.852 -6.225 4.790 1.00 91.56 117 ILE A N 1
ATOM 934 C CA . ILE A 1 117 ? -2.625 -6.514 3.571 1.00 91.56 117 ILE A CA 1
ATOM 935 C C . ILE A 1 117 ? -3.334 -7.870 3.666 1.00 91.56 117 ILE A C 1
ATOM 937 O O . ILE A 1 117 ? -4.507 -7.979 3.315 1.00 91.56 117 ILE A O 1
ATOM 941 N N . ARG A 1 118 ? -2.670 -8.906 4.193 1.00 91.62 118 ARG A N 1
ATOM 942 C CA . ARG A 1 118 ? -3.296 -10.219 4.430 1.00 91.62 118 ARG A CA 1
ATOM 943 C C . ARG A 1 118 ? -4.452 -10.131 5.419 1.00 91.62 118 ARG A C 1
ATOM 945 O O . ARG A 1 118 ? -5.491 -10.746 5.198 1.00 91.62 118 ARG A O 1
ATOM 952 N N . LEU A 1 119 ? -4.282 -9.371 6.498 1.00 92.50 119 LEU A N 1
ATOM 953 C CA . LEU A 1 119 ? -5.327 -9.156 7.495 1.00 92.50 119 LEU A CA 1
ATOM 954 C C . LEU A 1 119 ? -6.515 -8.397 6.892 1.00 92.50 119 LEU A C 1
ATOM 956 O O . LEU A 1 119 ? -7.658 -8.802 7.096 1.00 92.50 119 LEU A O 1
ATOM 960 N N . ALA A 1 120 ? -6.239 -7.358 6.108 1.00 88.88 120 ALA A N 1
ATOM 961 C CA . ALA A 1 120 ? -7.229 -6.587 5.370 1.00 88.88 120 ALA A CA 1
ATOM 962 C C . ALA A 1 120 ? -8.034 -7.452 4.387 1.00 88.88 120 ALA A C 1
ATOM 964 O O . ALA A 1 120 ? -9.257 -7.366 4.363 1.00 88.88 120 ALA A O 1
ATOM 965 N N . LEU A 1 121 ? -7.365 -8.331 3.634 1.00 88.06 121 LEU A N 1
ATOM 966 C CA . LEU A 1 121 ? -8.005 -9.293 2.732 1.00 88.06 121 LEU A CA 1
ATOM 967 C C . LEU A 1 121 ? -8.871 -10.303 3.489 1.00 88.06 121 LEU A C 1
ATOM 969 O O . LEU A 1 121 ? -10.023 -10.520 3.129 1.00 88.06 121 LEU A O 1
ATOM 973 N N . LYS A 1 122 ? -8.333 -10.899 4.561 1.00 91.81 122 LYS A N 1
ATOM 974 C CA . LYS A 1 122 ? -9.040 -11.906 5.366 1.00 91.81 122 LYS A CA 1
ATOM 975 C C . LYS A 1 122 ? -10.313 -11.351 6.010 1.00 91.81 122 LYS A C 1
ATOM 977 O O . LYS A 1 122 ? -11.273 -12.089 6.186 1.00 91.81 122 LYS A O 1
ATOM 982 N N . ASN A 1 123 ? -10.312 -10.069 6.370 1.00 90.44 123 ASN A N 1
ATOM 983 C CA . ASN A 1 123 ? -11.419 -9.414 7.065 1.00 90.44 123 ASN A CA 1
ATOM 984 C C . ASN A 1 123 ? -12.132 -8.383 6.180 1.00 90.44 123 ASN A C 1
ATOM 986 O O . ASN A 1 123 ? -12.754 -7.466 6.712 1.00 90.44 123 ASN A O 1
ATOM 990 N N . PHE A 1 124 ? -12.033 -8.508 4.851 1.00 86.00 124 PHE A N 1
ATOM 991 C CA . PHE A 1 124 ? -12.515 -7.493 3.912 1.00 86.00 124 PHE A CA 1
ATOM 992 C C . PHE A 1 124 ? -13.971 -7.099 4.181 1.00 86.00 124 PHE A C 1
ATOM 994 O O . PHE A 1 124 ? -14.279 -5.917 4.283 1.00 86.00 124 PHE A O 1
ATOM 1001 N N . ASP A 1 125 ? -14.860 -8.072 4.391 1.00 86.50 125 ASP A N 1
ATOM 1002 C CA . ASP A 1 125 ? -16.271 -7.777 4.633 1.00 86.50 125 ASP A CA 1
ATOM 1003 C C . ASP A 1 125 ? -16.535 -7.090 5.969 1.00 86.50 125 ASP A C 1
ATOM 1005 O O . ASP A 1 125 ? -17.322 -6.149 6.016 1.00 86.50 125 ASP A O 1
ATOM 1009 N N . VAL A 1 126 ? -15.837 -7.507 7.026 1.00 87.06 126 VAL A N 1
ATOM 1010 C CA . VAL A 1 126 ? -16.000 -6.962 8.382 1.00 87.06 126 VAL A CA 1
ATOM 1011 C C . VAL A 1 126 ? -15.438 -5.548 8.484 1.00 87.06 126 VAL A C 1
ATOM 1013 O O . VAL A 1 126 ? -16.006 -4.700 9.168 1.00 87.06 126 VAL A O 1
ATOM 1016 N N . LEU A 1 127 ? -14.337 -5.267 7.785 1.00 85.44 127 LEU A N 1
ATOM 1017 C CA . LEU A 1 127 ? -13.717 -3.943 7.770 1.00 85.44 127 LEU A CA 1
ATOM 1018 C C . LEU A 1 127 ? -14.578 -2.890 7.052 1.00 85.44 127 LEU A C 1
ATOM 1020 O O . LEU A 1 127 ? -14.332 -1.698 7.234 1.00 85.44 127 LEU A O 1
ATOM 1024 N N . HIS A 1 128 ? -15.588 -3.312 6.285 1.00 73.38 128 HIS A N 1
ATOM 1025 C CA . HIS A 1 128 ? -16.544 -2.439 5.596 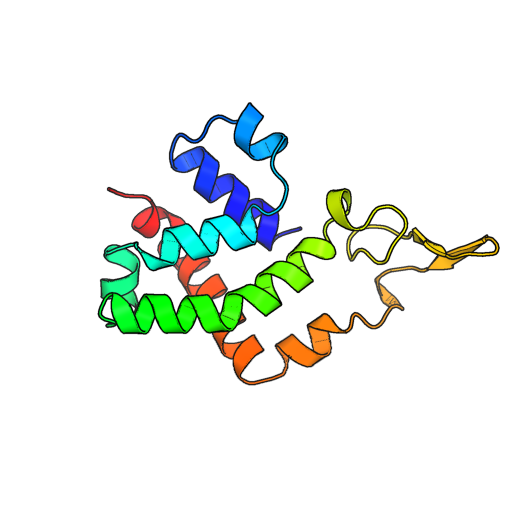1.00 73.38 128 HIS A CA 1
ATOM 1026 C C . HIS A 1 128 ? -17.824 -2.140 6.358 1.00 73.38 128 HIS A C 1
ATOM 1028 O O . HIS A 1 128 ? -18.534 -1.201 5.988 1.00 73.38 128 HIS A O 1
ATOM 1034 N N . THR A 1 129 ? -18.163 -2.939 7.361 1.00 62.91 129 THR A N 1
ATOM 1035 C CA . THR A 1 129 ? -19.414 -2.778 8.097 1.00 62.91 129 THR A CA 1
ATOM 1036 C C . THR A 1 129 ? -19.270 -1.608 9.071 1.00 62.91 129 THR A C 1
ATOM 1038 O O . THR A 1 129 ? -18.338 -1.590 9.877 1.00 62.91 129 THR A O 1
ATOM 1041 N N . LYS A 1 130 ? -20.153 -0.606 8.947 1.00 54.88 130 LYS A N 1
ATOM 1042 C CA . LYS A 1 130 ? -20.200 0.559 9.847 1.00 54.88 130 LYS A CA 1
ATOM 1043 C C . LYS A 1 130 ? -20.486 0.152 11.288 1.00 54.88 130 LYS A C 1
ATOM 1045 O O . LYS A 1 130 ? -21.288 -0.788 11.478 1.00 54.88 130 LYS A O 1
#

Radius of gyration: 16.09 Å; chains: 1; bounding box: 37×22×48 Å

pLDDT: mean 88.0, std 6.62, range [54.88, 95.5]

Foldseek 3Di:
DVLLVLLLVLCVLLVNDNVVSVVDQDSNLVSLVVLLQQVVNCVVVVHDSPVSVVLSVLLSVLSVLLSCLDCVNQPQHHHQPAWHADPPRDIDHNVPDDRPSVVVLPDPSVVSVVVVVVVCVVCVPVSSDD